Protein AF-A0A7C9CQB8-F1 (afdb_monomer)

Mean predicted aligned error: 16.7 Å

Structure (mmCIF, N/CA/C/O backbone):
data_AF-A0A7C9CQB8-F1
#
_entry.id   AF-A0A7C9CQB8-F1
#
loop_
_atom_site.group_PDB
_atom_site.id
_atom_site.type_symbol
_atom_site.label_atom_id
_atom_site.label_alt_id
_atom_site.label_comp_id
_atom_site.label_asym_id
_atom_site.label_entity_id
_atom_site.label_seq_id
_atom_site.pdbx_PDB_ins_code
_atom_site.Cartn_x
_atom_site.Cartn_y
_atom_site.Cartn_z
_atom_site.occupancy
_atom_site.B_iso_or_equiv
_atom_site.auth_seq_id
_atom_site.auth_comp_id
_atom_site.auth_asym_id
_atom_site.auth_atom_id
_atom_site.pdbx_PDB_model_num
ATOM 1 N N . VAL A 1 1 ? 8.623 -4.114 2.069 1.00 94.62 1 VAL A N 1
ATOM 2 C CA . VAL A 1 1 ? 7.858 -2.864 2.273 1.00 94.62 1 VAL A CA 1
ATOM 3 C C . VAL A 1 1 ? 7.763 -2.550 3.755 1.00 94.62 1 VAL A C 1
ATOM 5 O O . VAL A 1 1 ? 7.740 -3.473 4.564 1.00 94.62 1 VAL A O 1
ATOM 8 N N . HIS A 1 2 ? 7.748 -1.272 4.108 1.00 95.56 2 HIS A N 1
ATOM 9 C CA . HIS A 1 2 ? 7.478 -0.795 5.457 1.00 95.56 2 HIS A CA 1
ATOM 10 C C . HIS A 1 2 ? 6.088 -0.173 5.468 1.00 95.56 2 HIS A C 1
ATOM 12 O O . HIS A 1 2 ? 5.763 0.615 4.583 1.00 95.56 2 HIS A O 1
ATOM 18 N N . ILE A 1 3 ? 5.264 -0.550 6.433 1.00 92.75 3 ILE A N 1
ATOM 19 C CA . ILE A 1 3 ? 3.894 -0.066 6.561 1.00 92.75 3 ILE A CA 1
ATOM 20 C C . ILE A 1 3 ? 3.798 0.659 7.892 1.00 92.75 3 ILE A C 1
ATOM 22 O O . ILE A 1 3 ? 4.179 0.102 8.920 1.00 92.75 3 ILE A O 1
ATOM 26 N N . GLN A 1 4 ? 3.285 1.883 7.869 1.00 91.56 4 GLN A N 1
ATOM 27 C CA . GLN A 1 4 ? 3.035 2.684 9.056 1.00 91.56 4 GLN A CA 1
ATOM 28 C C . GLN A 1 4 ? 1.599 3.202 9.030 1.00 91.56 4 GLN A C 1
ATOM 30 O O . GLN A 1 4 ? 1.204 3.867 8.082 1.00 91.56 4 GLN A O 1
ATOM 35 N N . CYS A 1 5 ? 0.835 2.934 10.082 1.00 87.00 5 CYS A N 1
ATOM 36 C CA . CYS A 1 5 ? -0.553 3.349 10.230 1.00 87.00 5 CYS A CA 1
ATOM 37 C C . CYS A 1 5 ? -0.734 4.159 11.505 1.00 87.00 5 CYS A C 1
ATOM 39 O O . CYS A 1 5 ? -0.241 3.774 12.563 1.00 87.00 5 CYS A O 1
ATOM 41 N N . LYS A 1 6 ? -1.476 5.260 11.415 1.00 85.50 6 LYS A N 1
ATOM 42 C CA . LYS A 1 6 ? -1.942 6.030 12.571 1.00 85.50 6 LYS A CA 1
ATOM 43 C C . LYS A 1 6 ? -3.443 5.876 12.676 1.00 85.50 6 LYS A C 1
ATOM 45 O O . LYS A 1 6 ? -4.160 6.441 11.860 1.00 85.50 6 LYS A O 1
ATOM 50 N N . ILE A 1 7 ? -3.893 5.110 13.657 1.00 79.44 7 ILE A N 1
ATOM 51 C CA . ILE A 1 7 ? -5.295 4.786 13.895 1.00 79.44 7 ILE A CA 1
ATOM 52 C C . ILE A 1 7 ? -5.788 5.655 15.045 1.00 79.44 7 ILE A C 1
ATOM 54 O O . ILE A 1 7 ? -5.167 5.701 16.103 1.00 79.44 7 ILE A O 1
ATOM 58 N N . LYS A 1 8 ? -6.906 6.349 14.842 1.00 75.38 8 LYS A N 1
ATOM 59 C CA . LYS A 1 8 ? -7.598 7.051 15.924 1.00 75.38 8 LYS A CA 1
ATOM 60 C C . LYS A 1 8 ? -8.680 6.134 16.476 1.00 75.38 8 LYS A C 1
ATOM 62 O O . LYS A 1 8 ? -9.628 5.830 15.754 1.00 75.38 8 LYS A O 1
ATOM 67 N N . ALA A 1 9 ? -8.531 5.701 17.722 1.00 69.25 9 ALA A N 1
ATOM 68 C CA . ALA A 1 9 ? -9.579 4.982 18.430 1.00 69.25 9 ALA A CA 1
ATOM 69 C C . ALA A 1 9 ? -10.508 5.988 19.119 1.00 69.25 9 ALA A C 1
ATOM 71 O O . ALA A 1 9 ? -10.046 6.902 19.804 1.00 69.25 9 ALA A O 1
ATOM 72 N N . ASN A 1 10 ? -11.820 5.822 18.943 1.00 62.00 10 ASN A N 1
ATOM 73 C CA . ASN A 1 10 ? -12.813 6.531 19.748 1.00 62.00 10 ASN A CA 1
ATOM 74 C C . ASN A 1 10 ? -13.149 5.650 20.955 1.00 62.00 10 ASN A C 1
ATOM 76 O O . ASN A 1 10 ? -14.202 5.016 20.996 1.00 62.00 10 ASN A O 1
ATOM 80 N N . ALA A 1 11 ? -12.236 5.571 21.925 1.00 59.94 11 ALA A N 1
ATOM 81 C CA . ALA A 1 11 ? -12.537 4.901 23.182 1.00 59.94 11 ALA A CA 1
ATOM 82 C C . ALA A 1 11 ? -13.423 5.814 24.060 1.00 59.94 11 ALA A C 1
ATOM 84 O O . ALA A 1 11 ? -13.249 7.037 24.038 1.00 59.94 11 ALA A O 1
ATOM 85 N N . PRO A 1 12 ? -14.342 5.268 24.883 1.00 56.91 12 PRO A N 1
ATOM 86 C CA . PRO A 1 12 ? -15.315 6.054 25.656 1.00 56.91 12 PRO A CA 1
ATOM 87 C C . PRO A 1 12 ? -14.720 7.078 26.639 1.00 56.91 12 PRO A C 1
ATOM 89 O O . PRO A 1 12 ? -15.457 7.902 27.176 1.00 56.91 12 PRO A O 1
ATOM 92 N N . LYS A 1 13 ? -13.413 7.004 26.931 1.00 55.69 13 LYS A N 1
ATOM 93 C CA . LYS A 1 13 ? -12.734 7.843 27.934 1.00 55.69 13 LYS A CA 1
ATOM 94 C C . LYS A 1 13 ? -11.525 8.622 27.405 1.00 55.69 13 LYS A C 1
ATOM 96 O O . LYS A 1 13 ? -11.149 9.601 28.044 1.00 55.69 13 LYS A O 1
ATOM 101 N N . THR A 1 14 ? -10.951 8.255 26.258 1.00 53.94 14 THR A N 1
ATOM 102 C CA . THR A 1 14 ? -9.752 8.897 25.691 1.00 53.94 14 THR A CA 1
ATOM 103 C C . THR A 1 14 ? -9.713 8.741 24.167 1.00 53.94 14 THR A C 1
ATOM 105 O O . THR A 1 14 ? -9.943 7.662 23.628 1.00 53.94 14 THR A O 1
ATOM 108 N N . ALA A 1 15 ? -9.404 9.828 23.451 1.00 62.03 15 ALA A N 1
ATOM 109 C CA . ALA A 1 15 ? -9.075 9.771 22.027 1.00 62.03 15 ALA A CA 1
ATOM 110 C C . ALA A 1 15 ? -7.608 9.342 21.883 1.00 62.03 15 ALA A C 1
ATOM 112 O O . ALA A 1 15 ? -6.702 10.178 21.872 1.00 62.03 15 ALA A O 1
ATOM 113 N N . GLU A 1 16 ? -7.364 8.036 21.836 1.00 68.75 16 GLU A N 1
ATOM 114 C CA . GLU A 1 16 ? -6.013 7.489 21.726 1.00 68.75 16 GLU A CA 1
ATOM 115 C C . GLU A 1 16 ? -5.612 7.334 20.255 1.00 68.75 16 GLU A C 1
ATOM 117 O O . GLU A 1 16 ? -6.325 6.742 19.439 1.00 68.75 16 GLU A O 1
ATOM 122 N N . VAL A 1 17 ? -4.454 7.903 19.901 1.00 74.31 17 VAL A N 1
ATOM 123 C CA . VAL A 1 17 ? -3.839 7.726 18.581 1.00 74.31 17 VAL A CA 1
ATOM 124 C C . VAL A 1 17 ? -2.834 6.592 18.677 1.00 74.31 17 VAL A C 1
ATOM 126 O O . VAL A 1 17 ? -1.761 6.741 19.260 1.00 74.31 17 VAL A O 1
ATOM 129 N N . ILE A 1 18 ? -3.169 5.464 18.069 1.00 78.38 18 ILE A N 1
ATOM 130 C CA . ILE A 1 18 ? -2.338 4.268 18.067 1.00 78.38 18 ILE A CA 1
ATOM 131 C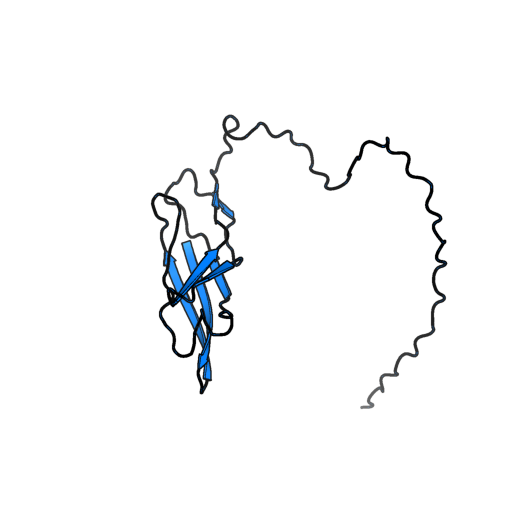 C . ILE A 1 18 ? -1.527 4.260 16.776 1.00 78.38 18 ILE A C 1
ATOM 133 O O . ILE A 1 18 ? -2.070 4.378 15.677 1.00 78.38 18 ILE A O 1
ATOM 137 N N . THR A 1 19 ? -0.205 4.142 16.904 1.00 84.19 19 THR A N 1
ATOM 138 C CA . THR A 1 19 ? 0.691 4.030 15.749 1.00 84.19 19 THR A CA 1
ATOM 139 C C . THR A 1 19 ? 1.159 2.592 15.607 1.00 84.19 19 THR A C 1
ATOM 141 O O . THR A 1 19 ? 1.805 2.053 16.501 1.00 84.19 19 THR A O 1
ATOM 144 N N . PHE A 1 20 ? 0.858 1.985 14.466 1.00 85.56 20 PHE A N 1
ATOM 145 C CA . PHE A 1 20 ? 1.317 0.655 14.094 1.00 85.56 20 PHE A CA 1
ATOM 146 C C . PHE A 1 20 ? 2.389 0.766 13.011 1.00 85.56 20 PHE A C 1
ATOM 148 O O . PHE A 1 20 ? 2.246 1.555 12.078 1.00 85.56 20 PHE A O 1
ATOM 155 N N . SER A 1 21 ? 3.472 -0.001 13.126 1.00 90.88 21 SER A N 1
ATOM 156 C CA . SER A 1 21 ? 4.579 0.032 12.172 1.00 90.88 21 SER A CA 1
ATOM 157 C C . SER A 1 21 ? 5.185 -1.358 12.013 1.00 90.88 21 SER A C 1
ATOM 159 O O . SER A 1 21 ? 5.549 -1.994 13.000 1.00 90.88 21 SER A O 1
ATOM 161 N N . VAL A 1 22 ? 5.258 -1.854 10.776 1.00 94.06 22 VAL A N 1
ATOM 162 C CA . VAL A 1 22 ? 5.707 -3.222 10.491 1.00 94.06 22 VAL A CA 1
ATOM 163 C C . VAL A 1 22 ? 6.449 -3.321 9.160 1.00 94.06 22 VAL A C 1
ATOM 165 O O . VAL A 1 22 ? 6.098 -2.671 8.174 1.00 94.06 22 VAL A O 1
ATOM 168 N N . ASN A 1 23 ? 7.458 -4.191 9.112 1.00 96.19 23 ASN A N 1
ATOM 169 C CA . ASN A 1 23 ? 8.119 -4.592 7.872 1.00 96.19 23 ASN A CA 1
ATOM 170 C C . ASN A 1 23 ? 7.470 -5.864 7.324 1.00 96.19 23 ASN A C 1
ATOM 172 O O . ASN A 1 23 ? 7.305 -6.845 8.048 1.00 96.19 23 ASN A O 1
ATOM 176 N N . ARG A 1 24 ? 7.134 -5.863 6.033 1.00 94.44 24 ARG A N 1
ATOM 177 C CA . ARG A 1 24 ? 6.599 -7.029 5.319 1.00 94.44 24 ARG A CA 1
ATOM 178 C C . ARG A 1 24 ? 7.369 -7.285 4.033 1.00 94.44 24 ARG A C 1
ATOM 180 O O . ARG A 1 24 ? 7.807 -6.349 3.363 1.00 94.44 24 ARG A O 1
ATOM 187 N N . THR A 1 25 ? 7.494 -8.552 3.675 1.00 94.56 25 THR A N 1
ATOM 188 C CA . THR A 1 25 ? 8.000 -8.988 2.370 1.00 94.56 25 THR A CA 1
ATOM 189 C C . THR A 1 25 ? 6.805 -9.324 1.485 1.00 94.56 25 THR A C 1
ATOM 191 O O . THR A 1 25 ? 5.755 -9.714 1.996 1.00 94.56 25 THR A O 1
ATOM 194 N N . THR A 1 26 ? 6.934 -9.102 0.182 1.00 95.00 26 THR A N 1
ATOM 195 C CA . THR A 1 26 ? 5.924 -9.524 -0.791 1.00 95.00 26 THR A CA 1
ATOM 196 C C . THR A 1 26 ? 6.007 -11.029 -1.024 1.00 95.00 26 THR A C 1
ATOM 198 O O . THR A 1 26 ? 7.085 -11.607 -0.894 1.00 95.00 26 THR A O 1
ATOM 201 N N . ASP A 1 27 ? 4.887 -11.643 -1.383 1.00 94.81 27 ASP A N 1
ATOM 202 C CA . ASP A 1 27 ? 4.850 -13.015 -1.886 1.00 94.81 27 ASP A CA 1
ATOM 203 C C . ASP A 1 27 ? 5.367 -13.114 -3.336 1.00 94.81 27 ASP A C 1
ATOM 205 O O . ASP A 1 27 ? 5.799 -12.120 -3.934 1.00 94.81 27 ASP A O 1
ATOM 209 N N . ASP A 1 28 ? 5.306 -14.321 -3.905 1.00 93.19 28 ASP A N 1
ATOM 210 C CA . ASP A 1 28 ? 5.750 -14.623 -5.273 1.00 93.19 28 ASP A CA 1
ATOM 211 C C . ASP A 1 28 ? 4.973 -13.848 -6.354 1.00 93.19 28 ASP A C 1
ATOM 213 O O . ASP A 1 28 ? 5.446 -13.701 -7.481 1.00 93.19 28 ASP A O 1
ATOM 217 N N . TYR A 1 29 ? 3.800 -13.310 -6.011 1.00 93.94 29 TYR A N 1
ATOM 218 C CA . TYR A 1 29 ? 2.961 -12.498 -6.892 1.00 93.94 29 TYR A CA 1
ATOM 219 C C . TYR A 1 29 ? 3.164 -10.991 -6.678 1.00 93.94 29 TYR A C 1
ATOM 221 O O . TYR A 1 29 ? 2.500 -10.179 -7.324 1.00 93.94 29 TYR A O 1
ATOM 229 N N . GLY A 1 30 ? 4.076 -10.589 -5.786 1.00 92.25 30 GLY A N 1
ATOM 230 C CA . GLY A 1 30 ? 4.333 -9.186 -5.465 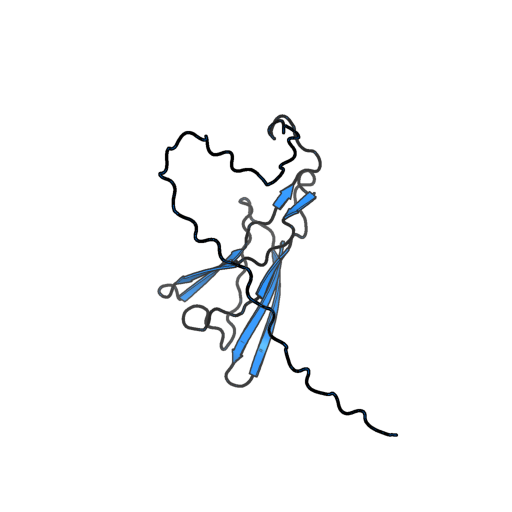1.00 92.25 30 GLY A CA 1
ATOM 231 C C . GLY A 1 30 ? 3.320 -8.571 -4.494 1.00 92.25 30 GLY A C 1
ATOM 232 O O . GLY A 1 30 ? 3.321 -7.353 -4.308 1.00 92.25 30 GLY A O 1
ATOM 233 N N . VAL A 1 31 ? 2.467 -9.377 -3.854 1.00 94.00 31 VAL A N 1
ATOM 234 C CA . VAL A 1 31 ? 1.443 -8.906 -2.915 1.00 94.00 31 VAL A CA 1
ATOM 235 C C . VAL A 1 31 ? 1.999 -8.929 -1.494 1.00 94.00 31 VAL A C 1
ATOM 237 O O . VAL A 1 31 ? 2.639 -9.886 -1.068 1.00 94.00 31 VAL A O 1
ATOM 240 N N . TYR A 1 32 ? 1.753 -7.868 -0.727 1.00 91.75 32 TYR A N 1
ATOM 241 C CA . TYR A 1 32 ? 2.033 -7.834 0.708 1.00 91.75 32 TYR A CA 1
ATOM 242 C C . TYR A 1 32 ? 0.726 -7.722 1.488 1.00 91.75 32 TYR A C 1
ATOM 244 O O . TYR A 1 32 ? -0.199 -7.021 1.081 1.00 91.75 32 TYR A O 1
ATOM 252 N N . LYS A 1 33 ? 0.657 -8.408 2.629 1.00 91.00 33 LYS A N 1
ATOM 253 C CA . LYS A 1 33 ? -0.510 -8.410 3.516 1.00 91.00 33 LYS A CA 1
ATOM 254 C C . LYS A 1 33 ? -0.064 -8.156 4.950 1.00 91.00 33 LYS A C 1
ATOM 256 O O . LYS A 1 33 ? 1.020 -8.575 5.361 1.00 91.00 33 LYS A O 1
ATOM 261 N N . PHE A 1 34 ? -0.892 -7.451 5.706 1.00 87.62 34 PHE A N 1
ATOM 262 C CA . PHE A 1 34 ? -0.737 -7.296 7.145 1.00 87.62 34 PHE A CA 1
ATOM 263 C C . PHE A 1 34 ? -2.118 -7.211 7.786 1.00 87.62 34 PHE A C 1
ATOM 265 O O . PHE A 1 34 ? -3.064 -6.740 7.160 1.00 87.62 34 PHE A O 1
ATOM 272 N N . GLU A 1 35 ? -2.207 -7.663 9.028 1.00 85.50 35 GLU A N 1
ATOM 273 C CA . GLU A 1 35 ? -3.430 -7.598 9.819 1.00 85.50 35 GLU A CA 1
ATOM 274 C C . GLU A 1 35 ? -3.290 -6.475 10.844 1.00 85.50 35 GLU A C 1
ATOM 276 O O . GLU A 1 35 ? -2.263 -6.364 11.524 1.00 85.50 35 GLU A O 1
ATOM 281 N N . ILE A 1 36 ? -4.310 -5.620 10.914 1.00 79.31 36 ILE A N 1
ATOM 282 C CA . ILE A 1 36 ? -4.446 -4.627 11.976 1.00 79.31 36 ILE A CA 1
ATOM 283 C C . ILE A 1 36 ? -5.076 -5.363 13.162 1.00 79.31 36 ILE A C 1
ATOM 285 O O . ILE A 1 36 ? -6.159 -5.925 12.995 1.00 79.31 36 ILE A O 1
ATOM 289 N N . PRO A 1 37 ? -4.427 -5.400 14.337 1.00 76.12 37 PRO A N 1
ATOM 290 C CA . PRO A 1 37 ? -5.018 -6.039 15.505 1.00 76.12 37 PRO A CA 1
ATOM 291 C C . PRO A 1 37 ? -6.325 -5.338 15.891 1.00 76.12 37 PRO A C 1
ATOM 293 O O . PRO A 1 37 ? -6.443 -4.123 15.734 1.00 76.12 37 PRO A O 1
ATOM 296 N N . SER A 1 38 ? -7.290 -6.089 16.422 1.00 72.44 38 SER A N 1
ATOM 297 C CA . SER A 1 38 ? -8.528 -5.515 16.953 1.00 72.44 38 SER A CA 1
ATOM 298 C C . SER A 1 38 ? -8.205 -4.558 18.102 1.00 72.44 38 SER A C 1
ATOM 300 O O . SER A 1 38 ? -7.577 -4.952 19.085 1.00 72.44 38 SER A O 1
ATOM 302 N N . LEU A 1 39 ? -8.617 -3.299 17.968 1.00 72.06 39 LEU A N 1
ATOM 303 C CA . LEU A 1 39 ? -8.429 -2.255 18.973 1.00 72.06 39 LEU A CA 1
ATOM 304 C C . LEU A 1 39 ? -9.785 -1.906 19.585 1.00 72.06 39 LEU A C 1
ATOM 306 O O . LEU A 1 39 ? -10.786 -1.832 18.872 1.00 72.06 39 LEU A O 1
ATOM 310 N N . ASP A 1 40 ? -9.819 -1.684 20.897 1.00 68.44 40 ASP A N 1
ATOM 311 C CA . ASP A 1 40 ? -11.054 -1.301 21.581 1.00 68.44 40 ASP A CA 1
ATOM 312 C C . ASP A 1 40 ? -11.565 0.055 21.052 1.00 68.44 40 ASP A C 1
ATOM 314 O O . ASP A 1 40 ? -10.792 0.997 20.857 1.00 68.44 40 ASP A O 1
ATOM 318 N N . GLY A 1 41 ? -12.862 0.143 20.753 1.00 63.34 41 GLY A N 1
ATOM 319 C CA . GLY A 1 41 ? -13.476 1.332 20.147 1.00 63.34 41 GLY A CA 1
ATOM 320 C C . GLY A 1 41 ? -13.120 1.604 18.673 1.00 63.34 41 GLY A C 1
ATOM 321 O O . GLY A 1 41 ? -13.396 2.702 18.180 1.00 63.34 41 GLY A O 1
ATOM 322 N N . VAL A 1 42 ? -12.520 0.644 17.953 1.00 68.69 42 VAL A N 1
ATOM 323 C CA . VAL A 1 42 ? -12.281 0.723 16.500 1.00 68.69 42 VAL A CA 1
ATOM 324 C C . VAL A 1 42 ? -13.130 -0.325 15.783 1.00 68.69 42 VAL A C 1
ATOM 326 O O . VAL A 1 42 ? -12.769 -1.495 15.715 1.00 68.69 42 VAL A O 1
ATOM 329 N N . ASP A 1 43 ? -14.248 0.116 15.210 1.00 73.56 43 ASP A N 1
ATOM 330 C CA . ASP A 1 43 ? -15.085 -0.695 14.325 1.00 73.56 43 ASP A CA 1
ATOM 331 C C . ASP A 1 43 ? -14.982 -0.149 12.899 1.00 73.56 43 ASP A C 1
ATOM 333 O O . ASP A 1 43 ? -15.363 0.986 12.611 1.00 73.56 43 ASP A O 1
ATOM 337 N N . CYS A 1 44 ? -14.422 -0.952 12.000 1.00 76.75 44 CYS A N 1
ATOM 338 C CA . CYS A 1 44 ? -14.243 -0.560 10.612 1.00 76.75 44 CYS A CA 1
ATOM 339 C C . CYS A 1 44 ? -15.515 -0.775 9.770 1.00 76.75 44 CYS A C 1
ATOM 341 O O . CYS A 1 44 ? -15.659 -0.133 8.726 1.00 76.75 44 CYS A O 1
ATOM 343 N N . VAL A 1 45 ? -16.424 -1.654 10.204 1.00 77.88 45 VAL A N 1
ATOM 344 C CA . VAL A 1 45 ? -17.615 -2.100 9.473 1.00 77.88 45 VAL A CA 1
ATOM 345 C C . VAL A 1 45 ? -18.781 -1.158 9.750 1.00 77.88 45 VAL A C 1
ATOM 347 O O . VAL A 1 45 ? -19.285 -0.531 8.813 1.00 77.88 45 VAL A O 1
ATOM 350 N N . ASP A 1 46 ? -19.160 -1.020 11.022 1.00 71.50 46 ASP A N 1
ATOM 351 C CA . ASP A 1 46 ? -20.299 -0.206 11.462 1.00 71.50 46 ASP A CA 1
ATOM 352 C C . ASP A 1 46 ? -19.877 1.109 12.138 1.00 71.50 46 ASP A C 1
ATOM 354 O O . ASP A 1 46 ? -20.688 2.030 12.269 1.00 71.50 46 ASP A O 1
ATOM 358 N N . GLY A 1 47 ? -18.598 1.252 12.496 1.00 64.44 47 GLY A N 1
ATOM 359 C CA . GLY A 1 47 ? -18.042 2.510 12.983 1.00 64.44 47 GLY A CA 1
ATOM 360 C C . GLY A 1 47 ? -17.703 3.505 11.862 1.00 64.44 47 GLY A C 1
ATOM 361 O O . GLY A 1 47 ? -17.769 3.190 10.662 1.00 64.44 47 GLY A O 1
ATOM 362 N N . PRO A 1 48 ? -17.320 4.747 12.229 1.00 56.97 48 PRO A N 1
ATOM 363 C CA . PRO A 1 48 ? -16.786 5.711 11.274 1.00 56.97 48 PRO A CA 1
ATOM 364 C C . PRO A 1 48 ? -15.653 5.048 10.481 1.00 56.97 48 PRO A C 1
ATOM 366 O O . PRO A 1 48 ? -14.915 4.254 11.069 1.00 56.97 48 PRO A O 1
ATOM 369 N N . PRO A 1 49 ? -15.477 5.337 9.172 1.00 57.97 49 PRO A N 1
ATOM 370 C CA . PRO A 1 49 ? -14.276 4.889 8.476 1.00 57.97 49 PRO A CA 1
ATOM 371 C C . PRO A 1 49 ? -13.091 5.255 9.357 1.00 57.97 49 PRO A C 1
ATOM 373 O O . PRO A 1 49 ? -12.991 6.413 9.780 1.00 57.97 49 PRO A O 1
ATOM 376 N N . ILE A 1 50 ? -12.285 4.247 9.714 1.00 60.09 50 ILE A N 1
ATOM 377 C CA . ILE A 1 50 ? -11.113 4.471 10.549 1.00 60.09 50 ILE A CA 1
ATOM 378 C C . ILE A 1 50 ? -10.411 5.669 9.915 1.00 60.09 50 ILE A C 1
ATOM 380 O O . ILE A 1 50 ? -10.100 5.642 8.724 1.00 60.09 50 ILE A O 1
ATOM 384 N N . GLN A 1 51 ? -10.212 6.754 10.669 1.00 55.28 51 GLN A N 1
ATOM 385 C CA . GLN A 1 51 ? -9.330 7.838 10.229 1.00 55.28 51 GLN A CA 1
ATOM 386 C C . GLN A 1 51 ? -7.886 7.334 10.348 1.00 55.28 51 GLN A C 1
ATOM 388 O O . GLN A 1 51 ? -7.063 7.912 11.059 1.00 55.28 51 GLN A O 1
ATOM 393 N N . SER A 1 52 ? -7.623 6.181 9.733 1.00 65.56 52 SER A N 1
ATOM 394 C CA . SER A 1 52 ? -6.348 5.518 9.646 1.00 65.56 52 SER A CA 1
ATOM 395 C C . SER A 1 52 ? -5.601 6.200 8.533 1.00 65.56 52 SER A C 1
ATOM 397 O O . SER A 1 52 ? -5.918 6.043 7.360 1.00 65.56 52 SER A O 1
ATOM 399 N N . MET A 1 53 ? -4.605 6.988 8.904 1.00 79.00 53 MET A N 1
ATOM 400 C CA . MET A 1 53 ? -3.643 7.445 7.921 1.00 79.00 53 MET A CA 1
ATOM 401 C C . MET A 1 53 ? -2.559 6.379 7.850 1.00 79.00 53 MET A C 1
ATOM 403 O O . MET A 1 53 ? -1.680 6.323 8.715 1.00 79.00 53 MET A O 1
ATOM 407 N N . CYS A 1 54 ? -2.683 5.490 6.870 1.00 85.00 54 CYS A N 1
ATOM 408 C CA . CYS A 1 54 ? -1.688 4.475 6.576 1.00 85.00 54 CYS A CA 1
ATOM 409 C C . CYS A 1 54 ? -0.798 4.909 5.409 1.00 85.00 54 CYS A C 1
ATOM 411 O O . CYS A 1 54 ? -1.242 5.529 4.446 1.00 85.00 54 CYS A O 1
ATOM 413 N N . GLN A 1 55 ? 0.482 4.572 5.506 1.00 91.12 55 GLN A N 1
ATOM 414 C CA . GLN A 1 55 ? 1.480 4.792 4.478 1.00 91.12 55 GLN A CA 1
ATOM 415 C C . GLN A 1 55 ? 2.282 3.511 4.278 1.00 91.12 55 GLN A C 1
ATOM 417 O O . GLN A 1 55 ? 2.769 2.914 5.240 1.00 91.12 55 GLN A O 1
ATOM 422 N N . ALA A 1 56 ? 2.467 3.120 3.021 1.00 93.25 56 ALA A N 1
ATOM 423 C CA . ALA A 1 56 ? 3.388 2.058 2.640 1.00 93.25 56 ALA A CA 1
ATOM 424 C C . ALA A 1 56 ? 4.605 2.656 1.929 1.00 93.25 56 ALA A C 1
ATOM 426 O O . ALA A 1 56 ? 4.455 3.529 1.073 1.00 93.25 56 ALA A O 1
ATOM 427 N N . THR A 1 57 ? 5.808 2.183 2.260 1.00 95.12 57 THR A N 1
ATOM 428 C CA . THR A 1 57 ? 7.070 2.626 1.656 1.00 95.12 57 THR A CA 1
ATOM 429 C C . THR A 1 57 ? 7.966 1.455 1.245 1.00 95.12 57 THR A C 1
ATOM 431 O O . THR A 1 57 ? 7.968 0.370 1.839 1.00 95.12 57 THR A O 1
ATOM 434 N N . LEU A 1 58 ? 8.738 1.652 0.176 1.00 95.69 58 LEU A N 1
ATOM 435 C CA . LEU A 1 58 ? 9.733 0.687 -0.282 1.00 95.69 58 LEU A CA 1
ATOM 436 C C . LEU A 1 58 ? 10.942 0.666 0.659 1.00 95.69 58 LEU A C 1
ATOM 438 O O . LEU A 1 58 ? 11.494 1.711 0.987 1.00 95.69 58 LEU A O 1
ATOM 442 N N . ILE A 1 59 ? 11.377 -0.541 1.033 1.00 95.38 59 ILE A N 1
ATOM 443 C CA . ILE A 1 59 ? 12.621 -0.763 1.791 1.00 95.38 59 ILE A CA 1
ATOM 444 C C . ILE A 1 59 ? 13.744 -1.154 0.823 1.00 95.38 59 ILE A C 1
ATOM 446 O O . ILE A 1 59 ? 14.806 -0.545 0.815 1.00 95.38 59 ILE A O 1
ATOM 450 N N . GLY A 1 60 ? 13.490 -2.158 -0.019 1.00 92.81 60 GLY A N 1
ATOM 451 C CA . GLY A 1 60 ? 14.446 -2.694 -0.983 1.00 92.81 60 GLY A CA 1
ATOM 452 C C . GLY A 1 60 ? 13.821 -3.810 -1.819 1.00 92.81 60 GLY A C 1
ATOM 453 O O . GLY A 1 60 ? 12.694 -4.232 -1.543 1.00 92.81 60 GLY A O 1
ATOM 454 N N . SER A 1 61 ? 14.554 -4.251 -2.837 1.00 93.12 61 SER A N 1
ATOM 455 C CA . SER A 1 61 ? 14.194 -5.364 -3.717 1.00 93.12 61 SER A CA 1
ATOM 456 C C . SER A 1 61 ? 15.066 -6.587 -3.431 1.00 93.12 61 SER A C 1
ATOM 458 O O . SER A 1 61 ? 16.239 -6.447 -3.087 1.00 93.12 61 SER A O 1
ATOM 460 N N . SER A 1 62 ? 14.508 -7.787 -3.602 1.00 92.81 62 SER A N 1
ATOM 461 C CA . SER A 1 62 ? 15.270 -9.045 -3.588 1.00 92.81 62 SER A CA 1
ATOM 462 C C . SER A 1 62 ? 16.102 -9.242 -4.862 1.00 92.81 62 SER A C 1
ATOM 464 O O . SER A 1 62 ? 17.042 -10.034 -4.865 1.00 92.81 62 SER A O 1
ATOM 466 N N . LEU A 1 63 ? 15.782 -8.511 -5.935 1.00 91.62 63 LEU A N 1
ATOM 467 C CA . LEU A 1 63 ? 16.461 -8.584 -7.225 1.00 91.62 63 LEU A CA 1
ATOM 468 C C . LEU A 1 63 ? 17.367 -7.368 -7.407 1.00 91.62 63 LEU A C 1
ATOM 470 O O . LEU A 1 63 ? 16.891 -6.239 -7.537 1.00 91.62 63 LEU A O 1
ATOM 474 N N . SER A 1 64 ? 18.676 -7.601 -7.486 1.00 89.94 64 SER A N 1
ATOM 475 C CA . SER A 1 64 ? 19.672 -6.542 -7.695 1.00 89.94 64 SER A CA 1
ATOM 476 C C . SER A 1 64 ? 19.463 -5.794 -9.016 1.00 89.94 64 SER A C 1
ATOM 478 O O . SER A 1 64 ? 19.634 -4.576 -9.075 1.00 89.94 64 SER A O 1
ATOM 480 N N . GLU A 1 65 ? 19.031 -6.503 -10.062 1.00 90.50 65 GLU A N 1
ATOM 481 C CA . GLU A 1 65 ? 18.762 -5.930 -11.384 1.00 90.50 65 GLU A CA 1
ATOM 482 C C . GLU A 1 65 ? 17.566 -4.969 -11.389 1.00 90.50 65 GLU A C 1
ATOM 484 O O . GLU A 1 65 ? 17.533 -4.050 -12.208 1.00 90.50 65 GLU A O 1
ATOM 489 N N . CYS A 1 66 ? 16.616 -5.136 -10.459 1.00 89.69 66 CYS A N 1
ATOM 490 C CA . CYS A 1 66 ? 15.402 -4.331 -10.322 1.00 89.69 66 CYS A CA 1
ATOM 491 C C . CYS A 1 66 ? 15.319 -3.714 -8.917 1.00 89.69 66 CYS A C 1
ATOM 493 O O . CYS A 1 66 ? 14.434 -4.039 -8.127 1.00 89.69 66 CYS A O 1
ATOM 495 N N . ASN A 1 67 ? 16.275 -2.834 -8.597 1.00 93.69 67 ASN A N 1
ATOM 496 C CA . ASN A 1 67 ? 16.407 -2.218 -7.271 1.00 93.69 67 ASN A CA 1
ATOM 497 C C . ASN A 1 67 ? 16.449 -0.677 -7.296 1.00 93.69 67 ASN A C 1
ATOM 499 O O . ASN A 1 67 ? 16.802 -0.039 -6.308 1.00 93.69 67 ASN A O 1
ATOM 503 N N . VAL A 1 68 ? 16.093 -0.038 -8.415 1.00 94.12 68 VAL A N 1
ATOM 504 C CA . VAL A 1 68 ? 15.939 1.423 -8.451 1.00 94.12 68 VAL A CA 1
ATOM 505 C C . VAL A 1 68 ? 14.495 1.757 -8.089 1.00 94.12 68 VAL A C 1
ATOM 507 O O . VAL A 1 68 ? 13.593 1.294 -8.779 1.00 94.12 68 VAL A O 1
ATOM 510 N N . PRO A 1 69 ? 14.214 2.559 -7.052 1.00 93.44 69 PRO A N 1
ATOM 511 C CA . PRO A 1 69 ? 12.829 2.845 -6.703 1.00 93.44 69 PRO A CA 1
ATOM 512 C C . PRO A 1 69 ? 12.130 3.696 -7.779 1.00 93.44 69 PRO A C 1
ATOM 514 O O . PRO A 1 69 ? 12.675 4.715 -8.219 1.00 93.44 69 PRO A O 1
ATOM 517 N N . GLY A 1 70 ? 10.935 3.270 -8.189 1.00 92.81 70 GLY A N 1
ATOM 518 C CA . GLY A 1 70 ? 9.981 4.006 -9.019 1.00 92.81 70 GLY A CA 1
ATOM 519 C C . GLY A 1 70 ? 9.013 4.789 -8.133 1.00 92.81 70 GLY A C 1
ATOM 520 O O . GLY A 1 70 ? 9.367 5.861 -7.641 1.00 92.81 70 GLY A O 1
ATOM 521 N N . LEU A 1 71 ? 7.819 4.239 -7.883 1.00 94.06 71 LEU A N 1
ATOM 522 C CA . LEU A 1 71 ? 6.910 4.773 -6.863 1.00 94.06 71 LEU A CA 1
ATOM 523 C C . LEU A 1 71 ? 7.335 4.268 -5.479 1.00 94.06 71 LEU A C 1
ATOM 525 O O . LEU A 1 71 ? 7.197 3.085 -5.172 1.00 94.06 71 LEU A O 1
ATOM 529 N N . ARG A 1 72 ? 7.890 5.172 -4.663 1.00 94.25 72 ARG A N 1
ATOM 530 C CA . ARG A 1 72 ? 8.520 4.848 -3.369 1.00 94.25 72 ARG A CA 1
ATOM 531 C C . ARG A 1 72 ? 7.551 4.711 -2.209 1.00 94.25 72 ARG A C 1
ATOM 533 O O . ARG A 1 72 ? 7.827 3.933 -1.301 1.00 94.25 72 ARG A O 1
ATOM 540 N N . ALA A 1 73 ? 6.494 5.510 -2.209 1.00 94.19 73 ALA A N 1
ATOM 541 C CA . ALA A 1 73 ? 5.563 5.622 -1.104 1.00 94.19 73 ALA A CA 1
ATOM 542 C C . ALA A 1 73 ? 4.148 5.854 -1.629 1.00 94.19 73 ALA A C 1
ATOM 544 O O . ALA A 1 73 ? 3.977 6.478 -2.676 1.00 94.19 73 ALA A O 1
ATOM 545 N N . THR A 1 74 ? 3.154 5.387 -0.883 1.00 92.56 74 THR A N 1
ATOM 546 C CA . THR A 1 74 ? 1.742 5.656 -1.153 1.00 92.56 74 THR A CA 1
ATOM 547 C C . THR A 1 74 ? 0.973 5.803 0.153 1.00 92.56 74 THR A C 1
ATOM 549 O O . THR A 1 74 ? 1.296 5.155 1.152 1.00 92.56 74 THR A O 1
ATOM 552 N N . THR A 1 75 ? -0.030 6.671 0.124 1.00 88.88 75 THR A N 1
ATOM 553 C CA . THR A 1 75 ? -1.054 6.853 1.161 1.00 88.88 75 THR A CA 1
ATOM 554 C C . THR A 1 75 ? -2.459 6.645 0.599 1.00 88.88 75 THR A C 1
ATOM 556 O O . THR A 1 75 ? -3.432 6.760 1.335 1.00 88.88 75 THR A O 1
ATOM 559 N N . ASP A 1 76 ? -2.568 6.383 -0.706 1.00 76.69 76 ASP A N 1
ATOM 560 C CA . ASP A 1 76 ? -3.846 6.237 -1.391 1.00 76.69 76 ASP A CA 1
ATOM 561 C C . ASP A 1 76 ? -4.378 4.839 -1.116 1.00 76.69 76 ASP A C 1
ATOM 563 O O . ASP A 1 76 ? -3.823 3.842 -1.593 1.00 76.69 76 ASP A O 1
ATOM 567 N N . GLU A 1 77 ? -5.433 4.795 -0.313 1.00 77.06 77 GLU A N 1
ATOM 568 C CA . GLU A 1 77 ? -6.043 3.582 0.200 1.00 77.06 77 GLU A CA 1
ATOM 569 C C . GLU A 1 77 ? -7.471 3.442 -0.335 1.00 77.06 77 GLU A C 1
ATOM 571 O O . GLU A 1 77 ? -8.290 4.358 -0.246 1.00 77.06 77 GLU A O 1
ATOM 576 N N . ILE A 1 78 ? -7.780 2.272 -0.882 1.00 76.88 78 ILE A N 1
ATOM 577 C CA . ILE A 1 78 ? -9.133 1.842 -1.218 1.00 76.88 78 ILE A CA 1
ATOM 578 C C . ILE A 1 78 ? -9.590 0.912 -0.098 1.00 76.88 78 ILE A C 1
ATOM 580 O O . ILE A 1 78 ? -8.957 -0.117 0.153 1.00 76.88 78 ILE A O 1
ATOM 584 N N . SER A 1 79 ? -10.691 1.265 0.563 1.00 79.00 79 SER A N 1
ATOM 585 C CA . SER A 1 79 ? -11.287 0.453 1.623 1.00 79.00 79 SER A CA 1
ATOM 586 C C . SER A 1 79 ? -12.536 -0.271 1.124 1.00 79.00 79 SER A C 1
ATOM 588 O O . SER A 1 79 ? -13.426 0.325 0.519 1.00 79.00 79 SER A O 1
ATOM 590 N N . VAL A 1 80 ? -12.604 -1.572 1.391 1.00 81.88 80 VAL A N 1
ATOM 591 C CA . VAL A 1 80 ? -13.776 -2.415 1.136 1.00 81.88 80 VAL A CA 1
ATOM 592 C C . VAL A 1 80 ? -14.273 -2.939 2.476 1.00 81.88 80 VAL A C 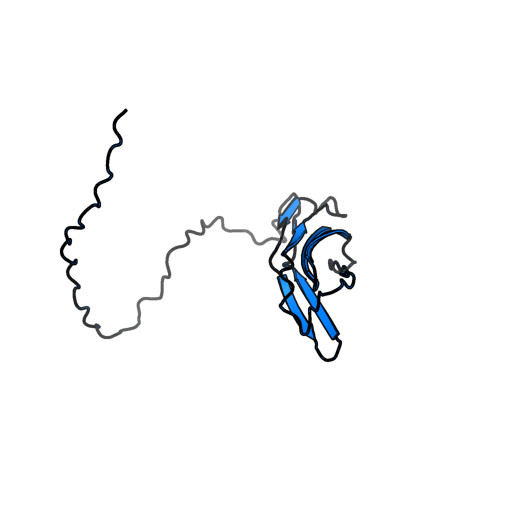1
ATOM 594 O O . VAL A 1 80 ? -13.493 -3.511 3.232 1.00 81.88 80 VAL A O 1
ATOM 597 N N . LYS A 1 81 ? -15.558 -2.740 2.781 1.00 83.38 81 LYS A N 1
ATOM 598 C CA . LYS A 1 81 ? -16.191 -3.170 4.037 1.00 83.38 81 LYS A CA 1
ATOM 599 C C . LYS A 1 81 ? -17.219 -4.267 3.753 1.00 83.38 81 LYS A C 1
ATOM 601 O O . LYS A 1 81 ? -18.103 -4.052 2.926 1.00 83.38 81 LYS A O 1
ATOM 606 N N . SER A 1 82 ? -17.141 -5.401 4.448 1.00 82.06 82 SER A N 1
ATOM 607 C CA . SER A 1 82 ? -18.153 -6.467 4.413 1.00 82.06 82 SER A CA 1
ATOM 608 C C . SER A 1 82 ? -18.821 -6.597 5.778 1.00 82.06 82 SER A C 1
ATOM 610 O O . SER A 1 82 ? -18.173 -6.952 6.761 1.00 82.06 82 SER A O 1
ATOM 612 N N . LYS A 1 83 ? -20.134 -6.334 5.829 1.00 82.19 83 LYS A N 1
ATOM 613 C CA . LYS A 1 83 ? -20.949 -6.561 7.034 1.00 82.19 83 LYS A CA 1
ATOM 614 C C . LYS A 1 83 ? -21.219 -8.041 7.291 1.00 82.19 83 LYS A C 1
ATOM 616 O O . LYS A 1 83 ? -21.358 -8.442 8.434 1.00 82.19 83 LYS A O 1
ATOM 621 N N . GLN A 1 84 ? -21.316 -8.845 6.233 1.00 83.62 84 GLN A N 1
ATOM 622 C CA . GLN A 1 84 ? -21.592 -10.279 6.359 1.00 83.62 84 GLN A CA 1
ATOM 623 C C . GLN A 1 84 ? -20.400 -11.014 6.981 1.00 83.62 84 GLN A C 1
ATOM 625 O O . GLN A 1 84 ? -20.592 -11.854 7.855 1.00 83.62 84 GLN A O 1
ATOM 630 N N . ASP A 1 85 ? -19.183 -10.640 6.578 1.00 82.69 85 ASP A N 1
ATOM 631 C CA . ASP A 1 85 ? -17.941 -11.271 7.041 1.00 82.69 85 ASP A CA 1
ATOM 632 C C . ASP A 1 85 ? -17.287 -10.528 8.218 1.00 82.69 85 ASP A C 1
ATOM 634 O O . ASP A 1 85 ? -16.233 -10.944 8.693 1.00 82.69 85 ASP A O 1
ATOM 638 N N . ASN A 1 86 ? -17.886 -9.420 8.675 1.00 81.88 86 ASN A N 1
ATOM 639 C CA . ASN A 1 86 ? -17.350 -8.529 9.712 1.00 81.88 86 ASN A CA 1
ATOM 640 C C . ASN A 1 86 ? -15.878 -8.124 9.472 1.00 81.88 86 ASN A C 1
ATOM 642 O O . ASN A 1 86 ? -15.064 -8.112 10.394 1.00 81.88 86 ASN A O 1
ATOM 646 N N . LEU A 1 87 ? -15.526 -7.808 8.220 1.00 84.62 87 LEU A N 1
ATOM 647 C CA . LEU A 1 87 ? -14.150 -7.539 7.789 1.00 84.62 87 LEU A CA 1
ATOM 648 C C . LEU A 1 87 ? -14.059 -6.241 6.984 1.00 84.62 87 LEU A C 1
ATOM 650 O O . LEU A 1 87 ? -14.934 -5.929 6.172 1.00 84.62 87 LEU A O 1
ATOM 654 N N . CYS A 1 88 ? -12.928 -5.547 7.126 1.00 82.50 88 CYS A N 1
ATOM 655 C CA . CYS A 1 88 ? -12.515 -4.500 6.200 1.00 82.50 88 CYS A CA 1
ATOM 656 C C . CYS A 1 88 ? -11.170 -4.827 5.567 1.00 82.50 88 CYS A C 1
ATOM 658 O O . CYS A 1 88 ? -10.228 -5.241 6.241 1.00 82.50 88 CYS A O 1
ATOM 660 N N . VAL A 1 89 ? -11.084 -4.605 4.260 1.00 86.44 89 VAL A N 1
ATOM 661 C CA . VAL A 1 89 ? -9.866 -4.791 3.478 1.00 86.44 89 VAL A CA 1
ATOM 662 C C . VAL A 1 89 ? -9.394 -3.433 2.992 1.00 86.44 89 VAL A C 1
ATOM 664 O O . VAL A 1 89 ? -10.135 -2.707 2.331 1.00 86.44 89 VAL A O 1
ATOM 667 N N . TYR A 1 90 ? -8.143 -3.118 3.306 1.00 84.00 90 TYR A N 1
ATOM 668 C CA . TYR A 1 90 ? -7.480 -1.875 2.939 1.00 84.00 90 TYR A CA 1
ATOM 669 C C . TYR A 1 90 ? -6.419 -2.158 1.881 1.00 84.00 90 TYR A C 1
ATOM 671 O O . TYR A 1 90 ? -5.511 -2.961 2.098 1.00 84.00 90 TYR A O 1
ATOM 679 N N . SER A 1 91 ? -6.556 -1.527 0.718 1.00 87.88 91 SER A N 1
ATOM 680 C CA . SER A 1 91 ? -5.683 -1.742 -0.436 1.00 87.88 91 SER A CA 1
ATOM 681 C C . SER A 1 91 ? -4.962 -0.458 -0.800 1.00 87.88 91 SER A C 1
ATOM 683 O O . SER A 1 91 ? -5.602 0.561 -1.023 1.00 87.88 91 SER A O 1
ATOM 685 N N . PHE A 1 92 ? -3.640 -0.510 -0.905 1.00 89.00 92 PHE A N 1
ATOM 686 C CA . PHE A 1 92 ? -2.821 0.639 -1.285 1.00 89.00 92 PHE A CA 1
ATOM 687 C C . PHE A 1 92 ? -2.508 0.631 -2.780 1.00 89.00 92 PHE A C 1
ATOM 689 O O . PHE A 1 92 ? -2.482 -0.426 -3.414 1.00 89.00 92 PHE A O 1
ATOM 696 N N . THR A 1 93 ? -2.188 1.800 -3.335 1.00 90.81 93 THR A N 1
ATOM 697 C CA . THR A 1 93 ? -1.616 1.874 -4.689 1.00 90.81 93 THR A CA 1
ATOM 698 C C . THR A 1 93 ? -0.308 1.077 -4.775 1.00 90.81 93 THR A C 1
ATOM 700 O O . THR A 1 93 ? 0.514 1.082 -3.861 1.00 90.81 93 THR A O 1
ATOM 703 N N . ALA A 1 94 ? -0.081 0.391 -5.894 1.00 92.19 94 ALA A N 1
ATOM 704 C CA . ALA A 1 94 ? 1.102 -0.445 -6.062 1.00 92.19 94 ALA A CA 1
ATOM 705 C C . ALA A 1 94 ? 2.407 0.374 -6.049 1.00 92.19 94 ALA A C 1
ATOM 707 O O . ALA A 1 94 ? 2.592 1.300 -6.838 1.00 92.19 94 ALA A O 1
ATOM 708 N N . LEU A 1 95 ? 3.348 -0.017 -5.188 1.00 94.56 95 LEU A N 1
ATOM 709 C CA . LEU A 1 95 ? 4.724 0.482 -5.203 1.00 94.56 95 LEU A CA 1
ATOM 710 C C . LEU A 1 95 ? 5.535 -0.229 -6.293 1.00 94.56 95 LEU A C 1
ATOM 712 O O . LEU A 1 95 ? 5.205 -1.344 -6.693 1.00 94.56 95 LEU A O 1
ATOM 716 N N . SER A 1 96 ? 6.615 0.390 -6.773 1.00 94.56 96 SER A N 1
ATOM 717 C CA . SER A 1 96 ? 7.395 -0.190 -7.875 1.00 94.56 96 SER A CA 1
ATOM 718 C C . SER A 1 96 ? 8.896 0.030 -7.759 1.00 94.56 96 SER A C 1
ATOM 720 O O . SER A 1 96 ? 9.368 1.110 -7.399 1.00 94.56 96 SER A O 1
ATOM 722 N N . PHE A 1 97 ? 9.652 -0.994 -8.153 1.00 94.81 97 PHE A N 1
ATOM 723 C CA . PHE A 1 97 ? 11.053 -0.873 -8.536 1.00 94.81 97 PHE A CA 1
ATOM 724 C C . PHE A 1 97 ? 11.177 -0.902 -10.058 1.00 94.81 97 PHE A C 1
ATOM 726 O O . PHE A 1 97 ? 10.317 -1.417 -10.770 1.00 94.81 97 PHE A O 1
ATOM 733 N N . ARG A 1 98 ? 12.264 -0.326 -10.555 1.00 92.25 98 ARG A N 1
ATOM 734 C CA . ARG A 1 98 ? 12.651 -0.331 -11.958 1.00 92.25 98 ARG A CA 1
ATOM 735 C C . ARG A 1 98 ? 14.100 -0.797 -12.091 1.00 92.25 98 ARG A C 1
ATOM 737 O O . ARG A 1 98 ? 14.884 -0.659 -11.143 1.00 92.25 98 ARG A O 1
ATOM 744 N N . PRO A 1 99 ? 14.480 -1.324 -13.260 1.00 92.31 99 PRO A N 1
ATOM 745 C CA . PRO A 1 99 ? 15.861 -1.672 -13.524 1.00 92.31 99 PRO A CA 1
ATOM 746 C C . PRO A 1 99 ? 16.744 -0.433 -13.675 1.00 92.31 99 PRO A C 1
ATOM 748 O O . PRO A 1 99 ? 16.282 0.645 -14.057 1.00 92.31 99 PRO A O 1
ATOM 751 N N . HIS A 1 100 ? 18.041 -0.594 -13.406 1.00 89.81 100 HIS A N 1
ATOM 752 C CA . HIS A 1 100 ? 19.016 0.495 -13.547 1.00 89.81 100 HIS A CA 1
ATOM 753 C C . HIS A 1 100 ? 19.231 0.908 -15.012 1.00 89.81 100 HIS A C 1
ATOM 755 O O . HIS A 1 100 ? 19.575 2.053 -15.307 1.00 89.81 100 HIS A O 1
ATOM 761 N N . LYS A 1 101 ? 19.043 -0.026 -15.948 1.00 87.81 101 LYS A N 1
ATOM 762 C CA . LYS A 1 101 ? 19.153 0.218 -17.387 1.00 87.81 101 LYS A CA 1
ATOM 763 C C . LYS A 1 101 ? 17.801 -0.022 -18.044 1.00 87.81 101 LYS A C 1
ATOM 765 O O . LYS A 1 101 ? 17.165 -1.046 -17.811 1.00 87.81 101 LYS A O 1
ATOM 770 N N . LYS A 1 102 ? 17.380 0.915 -18.894 1.00 83.69 102 LYS A N 1
ATOM 771 C CA . LYS A 1 102 ? 16.212 0.728 -19.756 1.00 83.69 102 LYS A CA 1
ATOM 772 C C . LYS A 1 102 ? 16.595 -0.225 -20.883 1.00 83.69 102 LYS A C 1
ATOM 774 O O . LYS A 1 102 ? 17.528 0.059 -21.631 1.00 83.69 102 LYS A O 1
ATOM 779 N N . ASN A 1 103 ? 15.866 -1.324 -21.022 1.00 83.56 103 ASN A N 1
ATOM 780 C CA . ASN A 1 103 ? 16.037 -2.213 -22.159 1.00 83.56 103 ASN A CA 1
ATOM 781 C C . ASN A 1 103 ? 15.227 -1.672 -23.350 1.00 83.56 103 ASN A C 1
ATOM 783 O O . ASN A 1 103 ? 14.002 -1.627 -23.295 1.00 83.56 103 ASN A O 1
ATOM 787 N N . SER A 1 104 ? 15.907 -1.225 -24.407 1.00 80.12 104 SER A N 1
ATOM 788 C CA . SER A 1 104 ? 15.290 -0.615 -25.593 1.00 80.12 104 SER A CA 1
ATOM 789 C C . SER A 1 104 ? 14.558 -1.601 -26.505 1.00 80.12 104 SER A C 1
ATOM 791 O O . SER A 1 104 ? 13.800 -1.155 -27.363 1.00 80.12 104 SER A O 1
ATOM 793 N N . THR A 1 105 ? 14.768 -2.912 -26.346 1.00 82.44 105 THR A N 1
ATOM 794 C CA . THR A 1 105 ? 14.006 -3.929 -27.087 1.00 82.44 105 THR A CA 1
ATOM 795 C C . THR A 1 105 ? 12.688 -4.276 -26.400 1.00 82.44 105 THR A C 1
ATOM 797 O O . THR A 1 105 ? 11.724 -4.594 -27.087 1.00 82.44 105 THR A O 1
ATOM 800 N N . LEU A 1 106 ? 12.619 -4.175 -25.065 1.00 79.69 106 LEU A N 1
ATOM 801 C CA . LEU A 1 106 ? 11.399 -4.417 -24.278 1.00 79.69 106 LEU A CA 1
ATOM 802 C C . LEU A 1 106 ? 10.565 -3.150 -24.082 1.00 79.69 106 LEU A C 1
ATOM 804 O O . LEU A 1 106 ? 9.341 -3.172 -24.160 1.00 79.69 106 LEU A O 1
ATOM 808 N N . CYS A 1 107 ? 11.223 -2.029 -23.802 1.00 78.00 107 CYS A N 1
ATOM 809 C CA . CYS A 1 107 ? 10.560 -0.744 -23.699 1.00 78.00 107 CYS A CA 1
ATOM 810 C C . CYS A 1 107 ? 10.553 -0.098 -25.079 1.00 78.00 107 CYS A C 1
ATOM 812 O O . CYS A 1 107 ? 11.624 0.180 -25.616 1.00 78.00 107 CYS A O 1
ATOM 814 N N . GLY A 1 108 ? 9.361 0.193 -25.609 1.00 75.12 108 GLY A N 1
ATOM 815 C CA . GLY A 1 108 ? 9.197 0.852 -26.903 1.00 75.12 108 GLY A CA 1
ATOM 816 C C . GLY A 1 108 ? 10.166 2.022 -27.092 1.00 75.12 108 GLY A C 1
ATOM 817 O O . GLY A 1 108 ? 10.465 2.773 -26.149 1.00 75.12 108 GLY A O 1
ATOM 818 N N . LYS A 1 109 ? 10.688 2.143 -28.316 1.00 70.88 109 LYS A N 1
ATOM 819 C CA . LYS A 1 109 ? 11.593 3.214 -28.730 1.00 70.88 109 LYS A CA 1
ATOM 820 C C . LYS A 1 109 ? 10.840 4.532 -28.583 1.00 70.88 109 LYS A C 1
ATOM 822 O O . LYS A 1 109 ? 10.075 4.913 -29.457 1.00 70.88 109 LYS A O 1
ATOM 827 N N . GLY A 1 110 ? 10.995 5.173 -27.428 1.00 58.84 110 GLY A N 1
ATOM 828 C CA . GLY A 1 110 ? 10.374 6.459 -27.169 1.00 58.84 110 GLY A CA 1
ATOM 829 C C . GLY A 1 110 ? 10.902 7.432 -28.207 1.00 58.84 110 GLY A C 1
ATOM 830 O O . GLY A 1 110 ? 12.097 7.728 -28.204 1.00 58.84 110 GLY A O 1
ATOM 831 N N . SER A 1 111 ? 10.032 7.916 -29.091 1.00 45.56 111 SER A N 1
ATOM 832 C CA . SER A 1 111 ? 10.230 9.253 -29.615 1.00 45.56 111 SER A CA 1
ATOM 833 C C . SER A 1 111 ? 10.366 10.143 -28.383 1.00 45.56 111 SER A C 1
ATOM 835 O O . SER A 1 111 ? 9.506 10.165 -27.502 1.00 45.56 111 SER A 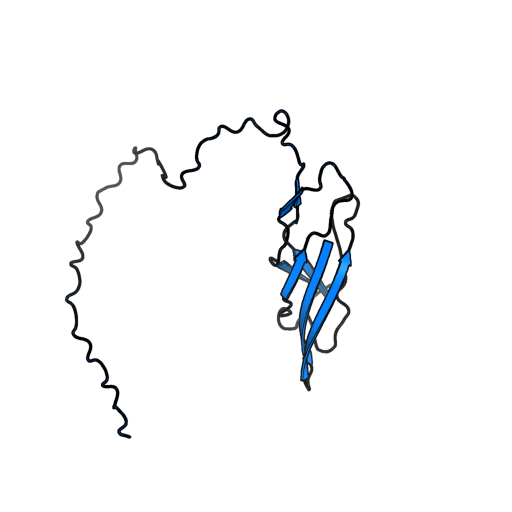O 1
ATOM 837 N N . SER A 1 112 ? 11.501 10.818 -28.257 1.00 52.44 112 SER A N 1
ATOM 838 C CA . SER A 1 112 ? 11.622 11.980 -27.392 1.00 52.44 112 SER A CA 1
ATOM 839 C C . SER A 1 112 ? 10.762 13.085 -28.003 1.00 52.44 112 SER A C 1
ATOM 841 O O . SER A 1 112 ? 11.280 14.042 -28.570 1.00 52.44 112 SER A O 1
ATOM 843 N N . GLU A 1 113 ? 9.446 12.901 -27.982 1.00 44.41 113 GLU A N 1
ATOM 844 C CA . GLU A 1 113 ? 8.506 13.968 -28.252 1.00 44.41 113 GLU A CA 1
ATOM 845 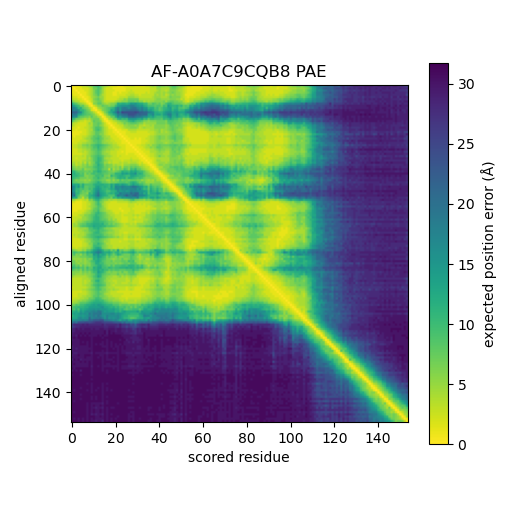C C . GLU A 1 113 ? 8.292 14.676 -26.914 1.00 44.41 113 GLU A C 1
ATOM 847 O O . GLU A 1 113 ? 7.890 14.031 -25.938 1.00 44.41 113 GLU A O 1
ATOM 852 N N . PRO A 1 114 ? 8.632 15.968 -26.797 1.00 42.06 114 PRO A N 1
ATOM 853 C CA . PRO A 1 114 ? 8.265 16.720 -25.616 1.00 42.06 114 PRO A CA 1
ATOM 854 C C . PRO A 1 114 ? 6.742 16.667 -25.513 1.00 42.06 114 PRO A C 1
ATOM 856 O O . PRO A 1 114 ? 6.038 17.224 -26.352 1.00 42.06 114 PRO A O 1
ATOM 859 N N . SER A 1 115 ? 6.236 15.986 -24.483 1.00 47.44 115 SER A N 1
ATOM 860 C CA . SER A 1 115 ? 4.834 16.063 -24.085 1.00 47.44 115 SER A CA 1
ATOM 861 C C . SER A 1 115 ? 4.579 17.482 -23.575 1.00 47.44 115 SER A C 1
ATOM 863 O O . SER A 1 115 ? 4.623 17.773 -22.380 1.00 47.44 115 SER A O 1
ATOM 865 N N . SER A 1 116 ? 4.416 18.408 -24.519 1.00 45.00 116 SER A N 1
ATOM 866 C CA . SER A 1 116 ? 3.836 19.712 -24.272 1.00 45.00 116 SER A CA 1
ATOM 867 C C . SER A 1 116 ? 2.351 19.458 -24.086 1.00 45.00 116 SER A C 1
ATOM 869 O O . SER A 1 116 ? 1.602 19.251 -25.040 1.00 45.00 116 SER A O 1
ATOM 871 N N . SER A 1 117 ? 1.952 19.380 -22.821 1.00 52.12 117 SER A N 1
ATOM 872 C CA . SER A 1 117 ? 0.562 19.300 -22.396 1.00 52.12 117 SER A CA 1
ATOM 873 C C . SER A 1 117 ? -0.155 20.592 -22.791 1.00 52.12 117 SER A C 1
ATOM 875 O O . SER A 1 117 ? -0.251 21.536 -22.014 1.00 52.12 117 SER A O 1
ATOM 877 N N . SER A 1 118 ? -0.541 20.681 -24.061 1.00 59.28 118 SER A N 1
ATOM 878 C CA . SER A 1 118 ? -1.472 21.633 -24.663 1.00 59.28 118 SER A CA 1
ATOM 879 C C . SER A 1 118 ? -1.420 21.398 -26.165 1.00 59.28 118 SER A C 1
ATOM 881 O O . SER A 1 118 ? -0.454 21.805 -26.793 1.00 59.28 118 SER A O 1
ATOM 883 N N . LYS A 1 119 ? -2.420 20.725 -26.740 1.00 46.50 119 LYS A N 1
ATOM 884 C CA . LYS A 1 119 ? -3.460 21.293 -27.623 1.00 46.50 119 LYS A CA 1
ATOM 885 C C . LYS A 1 119 ? -4.348 20.129 -28.059 1.00 46.50 119 LYS A C 1
ATOM 887 O O . LYS A 1 119 ? -3.943 19.280 -28.845 1.00 46.50 119 LYS A O 1
ATOM 892 N N . PHE A 1 120 ? -5.577 20.116 -27.556 1.00 50.91 120 PHE A N 1
ATOM 893 C CA . PHE A 1 120 ? -6.682 19.415 -28.196 1.00 50.91 120 PHE A CA 1
ATOM 894 C C . PHE A 1 120 ? -6.828 19.967 -29.622 1.00 50.91 120 PHE A C 1
ATOM 896 O O . PHE A 1 120 ? -7.469 20.994 -29.833 1.00 50.91 120 PHE A O 1
ATOM 903 N N . LEU A 1 121 ? -6.197 19.328 -30.606 1.00 54.62 121 LEU A N 1
ATOM 904 C CA . LEU A 1 121 ? -6.480 19.572 -32.016 1.00 54.62 121 LEU A CA 1
ATOM 905 C C . LEU A 1 121 ? -7.637 18.661 -32.418 1.00 54.62 121 LEU A C 1
ATOM 907 O O . LEU A 1 121 ? -7.454 17.625 -33.050 1.00 54.62 121 LEU A O 1
ATOM 911 N N . LEU A 1 122 ? -8.845 19.046 -32.007 1.00 52.91 122 LEU A N 1
ATOM 912 C CA . LEU A 1 122 ? -10.057 18.501 -32.608 1.00 52.91 122 LEU A CA 1
ATOM 913 C C . LEU A 1 122 ? -10.054 18.875 -34.105 1.00 52.91 122 LEU A C 1
ATOM 915 O O . LEU A 1 122 ? -9.820 20.048 -34.426 1.00 52.91 122 LEU A O 1
ATOM 919 N N . PRO A 1 123 ? -10.292 17.926 -35.031 1.00 44.31 123 PRO A N 1
ATOM 920 C CA . PRO A 1 123 ? -10.422 18.238 -36.447 1.00 44.31 123 PRO A CA 1
ATOM 921 C C . PRO A 1 123 ? -11.582 19.219 -36.638 1.00 44.31 123 PRO A C 1
ATOM 923 O O . PRO A 1 123 ? -12.711 19.000 -36.203 1.00 44.31 123 PRO A O 1
ATOM 926 N N . ARG A 1 124 ? -11.255 20.358 -37.246 1.00 54.09 124 ARG A N 1
ATOM 927 C CA . ARG A 1 124 ? -12.054 21.588 -37.315 1.00 54.09 124 ARG A CA 1
ATOM 928 C C . ARG A 1 124 ? -13.185 2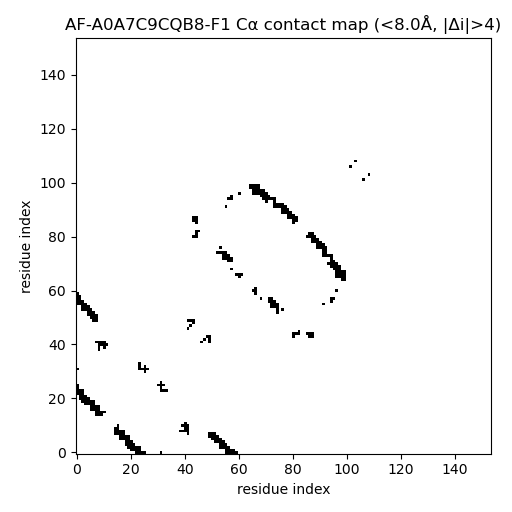1.511 -38.354 1.00 54.09 124 ARG A C 1
ATOM 930 O O . ARG A 1 124 ? -13.379 22.450 -39.116 1.00 54.09 124 ARG A O 1
ATOM 937 N N . SER A 1 125 ? -13.909 20.397 -38.414 1.00 53.62 125 SER A N 1
ATOM 938 C CA . SER A 1 125 ? -14.908 20.106 -39.454 1.00 53.62 125 SER A CA 1
ATOM 939 C C . SER A 1 125 ? -16.302 19.791 -38.894 1.00 53.62 125 SER A C 1
ATOM 941 O O . SER A 1 125 ? -17.011 18.946 -39.428 1.00 53.62 125 SER A O 1
ATOM 943 N N . PHE A 1 126 ? -16.730 20.499 -37.843 1.00 53.09 126 PHE A N 1
ATOM 944 C CA . PHE A 1 126 ? -18.132 20.493 -37.401 1.00 53.09 126 PHE A CA 1
ATOM 945 C C . PHE A 1 126 ? -18.731 21.909 -37.481 1.00 53.09 126 PHE A C 1
ATOM 947 O O . PHE A 1 126 ? -18.232 22.810 -36.803 1.00 53.09 126 PHE A O 1
ATOM 954 N N . PRO A 1 127 ? -19.780 22.138 -38.299 1.00 50.94 127 PRO A N 1
ATOM 955 C CA . PRO A 1 127 ? -20.394 23.446 -38.473 1.00 50.94 127 PRO A CA 1
ATOM 956 C C . PRO A 1 127 ? -21.417 23.650 -37.356 1.00 50.94 127 PRO A C 1
ATOM 958 O O . PRO A 1 127 ? -22.590 23.312 -37.494 1.00 50.94 127 PRO A O 1
ATOM 961 N N . TRP A 1 128 ? -20.970 24.147 -36.207 1.00 49.44 128 TRP A N 1
ATOM 962 C CA . TRP A 1 128 ? -21.899 24.605 -35.177 1.00 49.44 128 TRP A CA 1
ATOM 963 C C . TRP A 1 128 ? -22.365 26.027 -35.519 1.00 49.44 128 TRP A C 1
ATOM 965 O O . TRP A 1 128 ? -21.539 26.849 -35.925 1.00 49.44 128 TRP A O 1
ATOM 975 N N . PRO A 1 129 ? -23.668 26.336 -35.390 1.00 46.16 129 PRO A N 1
ATOM 976 C CA . PRO A 1 129 ? -24.173 27.681 -35.628 1.00 46.16 129 PRO A CA 1
ATOM 977 C C . PRO A 1 129 ? -23.605 28.649 -34.574 1.00 46.16 129 PRO A C 1
ATOM 979 O O . PRO A 1 129 ? -23.309 28.233 -33.450 1.00 46.16 129 PRO A O 1
ATOM 982 N N . PRO A 1 130 ? -23.425 29.937 -34.914 1.00 52.12 130 PRO A N 1
ATOM 983 C CA . PRO A 1 130 ? -22.798 30.897 -34.019 1.00 52.12 130 PRO A CA 1
ATOM 984 C C . PRO A 1 130 ? -23.713 31.150 -32.817 1.00 52.12 130 PRO A C 1
ATOM 986 O O . PRO A 1 130 ? -24.808 31.693 -32.954 1.00 52.12 130 PRO A O 1
ATOM 989 N N . LEU A 1 131 ? -23.259 30.755 -31.629 1.00 60.47 131 LEU A N 1
ATOM 990 C CA . LEU A 1 131 ? -23.884 31.164 -30.375 1.00 60.47 131 LEU A CA 1
ATOM 991 C C . LEU A 1 131 ? -23.573 32.653 -30.133 1.00 60.47 131 LEU A C 1
ATOM 993 O O . LEU A 1 131 ? -22.411 33.054 -30.256 1.00 60.47 131 LEU A O 1
ATOM 997 N N . PRO A 1 132 ? -24.570 33.489 -29.791 1.00 44.66 132 PRO A N 1
ATOM 998 C CA . PRO A 1 132 ? -24.344 34.894 -29.498 1.00 44.66 132 PRO A CA 1
ATOM 999 C C . PRO A 1 132 ? -23.706 35.006 -28.110 1.00 44.66 132 PRO A C 1
ATOM 1001 O O . PRO A 1 132 ? -24.358 34.786 -27.093 1.00 44.66 132 PRO A O 1
ATOM 1004 N N . PHE A 1 133 ? -22.416 35.333 -28.058 1.00 51.81 133 PHE A N 1
ATOM 1005 C CA . PHE A 1 133 ? -21.764 35.724 -26.812 1.00 51.81 133 PHE A CA 1
ATOM 1006 C C . PHE A 1 133 ? -22.264 37.118 -26.402 1.00 51.81 133 PHE A C 1
ATOM 1008 O O . PHE A 1 133 ? -22.085 38.064 -27.174 1.00 51.81 133 PHE A O 1
ATOM 1015 N N . PRO A 1 134 ? -22.842 37.309 -25.203 1.00 46.47 134 PRO A N 1
ATOM 1016 C CA . PRO A 1 134 ? -22.948 38.640 -24.641 1.00 46.47 134 PRO A CA 1
ATOM 1017 C C . PRO A 1 134 ? -21.558 39.040 -24.138 1.00 46.47 134 PRO A C 1
ATOM 1019 O O . PRO A 1 134 ? -20.983 38.395 -23.262 1.00 46.47 134 PRO A O 1
ATOM 1022 N N . PHE A 1 135 ? -21.004 40.105 -24.711 1.00 49.28 135 PHE A N 1
ATOM 1023 C CA . PHE A 1 135 ? -19.838 40.786 -24.163 1.00 49.28 135 PHE A CA 1
ATOM 1024 C C . PHE A 1 135 ? -20.166 41.242 -22.736 1.00 49.28 135 PHE A C 1
ATOM 1026 O O . PHE A 1 135 ? -20.914 42.197 -22.537 1.00 49.28 135 PHE A O 1
ATOM 1033 N N . SER A 1 136 ? -19.628 40.554 -21.730 1.00 40.25 136 SER A N 1
ATOM 1034 C CA . SER A 1 136 ? -19.629 41.050 -20.358 1.00 40.25 136 SER A CA 1
ATOM 1035 C C . SER A 1 136 ? -18.508 42.076 -20.225 1.00 40.25 136 SER A C 1
ATOM 1037 O O . SER A 1 136 ? -17.327 41.745 -20.151 1.00 40.25 136 SER A O 1
ATOM 1039 N N . THR A 1 137 ? -18.910 43.340 -20.246 1.00 56.66 137 THR A N 1
ATOM 1040 C CA . THR A 1 137 ? -18.155 44.486 -19.737 1.00 56.66 137 THR A CA 1
ATOM 1041 C C . THR A 1 137 ? -17.487 44.166 -18.391 1.00 56.66 137 THR A C 1
ATOM 1043 O O . THR A 1 137 ? -18.120 43.516 -17.555 1.00 56.66 137 THR A O 1
ATOM 1046 N N . PRO A 1 138 ? -16.254 44.638 -18.128 1.00 50.22 138 PRO A N 1
ATOM 1047 C CA . PRO A 1 138 ? -15.659 44.516 -16.802 1.00 50.22 138 PRO A CA 1
ATOM 1048 C C . PRO A 1 138 ? -16.492 45.306 -15.773 1.00 50.22 138 PRO A C 1
ATOM 1050 O O . PRO A 1 138 ? -16.980 46.394 -16.095 1.00 50.22 138 PRO A O 1
ATOM 1053 N N . PRO A 1 139 ? -16.685 44.786 -14.548 1.00 54.75 139 PRO A N 1
ATOM 1054 C CA . PRO A 1 139 ? -17.432 45.495 -13.518 1.00 54.75 139 PRO A CA 1
ATOM 1055 C C . PRO A 1 139 ? -16.654 46.735 -13.037 1.00 54.75 139 PRO A C 1
ATOM 1057 O O . PRO A 1 139 ? -15.423 46.692 -12.956 1.00 54.75 139 PRO A O 1
ATOM 1060 N N . PRO A 1 140 ? -17.339 47.841 -12.695 1.00 47.94 140 PRO A N 1
ATOM 1061 C CA . PRO A 1 140 ? -16.696 49.010 -12.111 1.00 47.94 140 PRO A CA 1
ATOM 1062 C C . PRO A 1 140 ? -16.140 48.682 -10.718 1.00 47.94 140 PRO A C 1
ATOM 1064 O O . PRO A 1 140 ? -16.788 48.026 -9.903 1.00 47.94 140 PRO A O 1
ATOM 1067 N N . SER A 1 141 ? -14.927 49.158 -10.448 1.00 57.75 141 SER A N 1
ATOM 1068 C CA . SER A 1 141 ? -14.251 49.064 -9.154 1.00 57.75 141 SER A CA 1
ATOM 1069 C C . SER A 1 141 ? -15.061 49.757 -8.055 1.00 57.75 141 SER A C 1
ATOM 1071 O O . SER A 1 141 ? -15.224 50.978 -8.079 1.00 57.75 141 SER A O 1
ATOM 1073 N N . SER A 1 142 ? -15.541 48.993 -7.074 1.00 53.50 142 SER A N 1
ATOM 1074 C CA . SER A 1 142 ? -16.120 49.525 -5.838 1.00 53.50 142 SER A CA 1
ATOM 1075 C C . SER A 1 142 ? -15.015 50.017 -4.889 1.00 53.50 142 SER A C 1
ATOM 1077 O O . SER A 1 142 ? -14.029 49.297 -4.703 1.00 53.50 142 SER A O 1
ATOM 1079 N N . PRO A 1 143 ? -15.164 51.176 -4.225 1.00 49.66 143 PRO A N 1
ATOM 1080 C CA . PRO A 1 143 ? -14.243 51.596 -3.177 1.00 49.66 143 PRO A CA 1
ATOM 1081 C C . PRO A 1 143 ? -14.511 50.778 -1.905 1.00 49.66 143 PRO A C 1
ATOM 1083 O O . PRO A 1 143 ? -15.558 50.913 -1.274 1.00 49.66 143 PRO A O 1
ATOM 1086 N N . PHE A 1 144 ? -13.573 49.908 -1.531 1.00 52.62 144 PHE A N 1
ATOM 1087 C CA . PHE A 1 144 ? -13.583 49.251 -0.223 1.00 52.62 144 PHE A CA 1
ATOM 1088 C C . PHE A 1 144 ? -13.129 50.248 0.859 1.00 52.62 144 PHE A C 1
ATOM 1090 O O . PHE A 1 144 ? -12.054 50.835 0.715 1.00 52.62 144 PHE A O 1
ATOM 1097 N N . PRO A 1 145 ? -13.887 50.436 1.955 1.00 51.16 145 PRO A N 1
ATOM 1098 C CA . PRO A 1 145 ? -13.398 51.158 3.119 1.00 51.16 145 PRO A CA 1
ATOM 1099 C C . PRO A 1 145 ? -12.439 50.250 3.899 1.00 51.16 145 PRO A C 1
ATOM 1101 O O . PRO A 1 145 ? -12.828 49.199 4.410 1.00 51.16 145 PRO A O 1
ATOM 1104 N N . PHE A 1 146 ? -11.170 50.646 3.975 1.00 55.22 146 PHE A N 1
ATOM 1105 C CA . PHE A 1 146 ? -10.195 50.024 4.868 1.00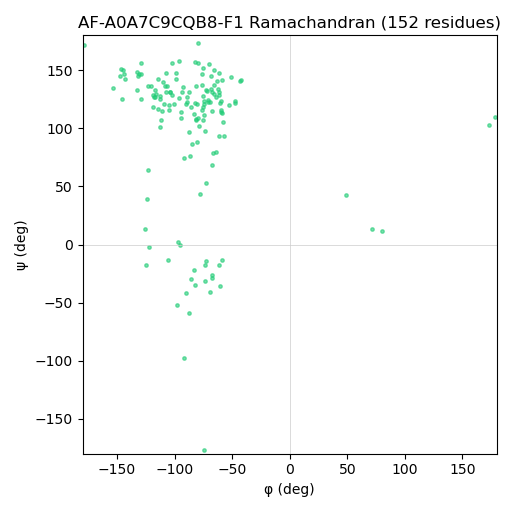 55.22 146 PHE A CA 1
ATOM 1106 C C . PHE A 1 146 ? -10.592 50.295 6.331 1.00 55.22 146 PHE A C 1
ATOM 1108 O O . PHE A 1 146 ? -10.803 51.457 6.686 1.00 55.22 146 PHE A O 1
ATOM 1115 N N . PRO A 1 147 ? -10.667 49.281 7.209 1.00 45.75 147 PRO A N 1
ATOM 1116 C CA . PRO A 1 147 ? -10.766 49.522 8.640 1.00 45.75 147 PRO A CA 1
ATOM 1117 C C . PRO A 1 147 ? -9.429 50.062 9.165 1.00 45.75 147 PRO A C 1
ATOM 1119 O O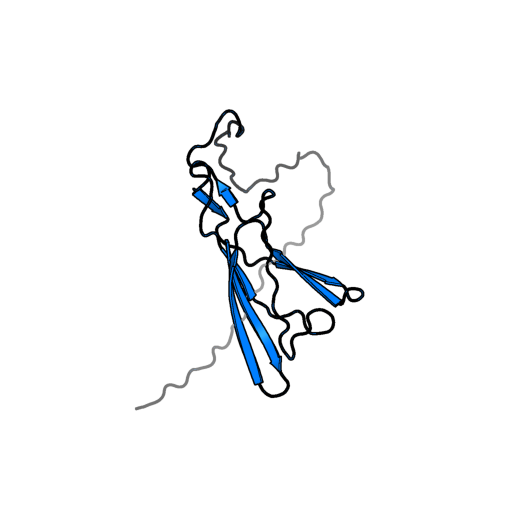 . PRO A 1 147 ? -8.372 49.456 8.982 1.00 45.75 147 PRO A O 1
ATOM 1122 N N . HIS A 1 148 ? -9.486 51.229 9.806 1.00 49.56 148 HIS A N 1
ATOM 1123 C CA . HIS A 1 148 ? -8.353 51.856 10.477 1.00 49.56 148 HIS A CA 1
ATOM 1124 C C . HIS A 1 148 ? -7.820 50.964 11.607 1.00 49.56 148 HIS A C 1
ATOM 1126 O O . HIS A 1 148 ? -8.568 50.543 12.488 1.00 49.56 148 HIS A O 1
ATOM 1132 N N . ILE A 1 149 ? -6.510 50.722 11.593 1.00 55.69 149 ILE A N 1
ATOM 1133 C CA . ILE A 1 149 ? -5.759 50.132 12.703 1.00 55.69 149 ILE A CA 1
ATOM 1134 C C . ILE A 1 149 ? -5.469 51.261 13.707 1.00 55.69 149 ILE A C 1
ATOM 1136 O O . ILE A 1 149 ? -4.819 52.235 13.320 1.00 55.69 149 ILE A O 1
ATOM 1140 N N . PRO A 1 150 ? -5.913 51.183 14.974 1.00 52.69 150 PRO A N 1
ATOM 1141 C CA . PRO A 1 150 ? -5.499 52.145 15.984 1.00 52.69 150 PRO A CA 1
ATOM 1142 C C . PRO A 1 150 ? -4.051 51.872 16.412 1.00 52.69 150 PRO A C 1
ATOM 1144 O O . PRO A 1 150 ? -3.710 50.796 16.900 1.00 52.69 150 PRO A O 1
ATOM 1147 N N . THR A 1 151 ? -3.194 52.872 16.225 1.00 52.12 151 THR A N 1
ATOM 1148 C CA . THR A 1 151 ? -1.843 52.935 16.788 1.00 52.12 151 THR A CA 1
ATOM 1149 C C . THR A 1 151 ? -1.911 53.123 18.304 1.00 52.12 151 THR A C 1
ATOM 1151 O O . THR A 1 151 ? -2.491 54.100 18.778 1.00 52.12 151 THR A O 1
ATOM 1154 N N . SER A 1 152 ? -1.295 52.207 19.053 1.00 42.81 152 SER A N 1
ATOM 1155 C CA . SER A 1 152 ? -1.015 52.358 20.487 1.00 42.81 152 SER A CA 1
ATOM 1156 C C . SER A 1 152 ? 0.036 53.452 20.703 1.00 42.81 152 SER A C 1
ATOM 1158 O O . SER A 1 152 ? 1.062 53.414 20.020 1.00 42.81 152 SER A O 1
ATOM 1160 N N . PRO A 1 153 ? -0.144 54.387 21.649 1.00 55.34 153 PRO A N 1
ATOM 1161 C CA . PRO A 1 153 ? 0.963 55.160 22.177 1.00 55.34 153 PRO A CA 1
ATOM 1162 C C . PRO A 1 153 ? 1.707 54.384 23.272 1.00 55.34 153 PRO A C 1
ATOM 1164 O O . PRO A 1 153 ? 1.173 53.444 23.867 1.00 55.34 153 PRO A O 1
ATOM 1167 N N . SER A 1 154 ? 2.963 54.796 23.435 1.00 44.09 154 SER A N 1
ATOM 1168 C CA . SER A 1 154 ? 3.959 54.370 24.420 1.00 44.09 154 SER A CA 1
ATOM 1169 C C . SER A 1 154 ? 3.587 54.708 25.861 1.00 44.09 154 SER A C 1
ATOM 1171 O O . SER A 1 154 ? 2.761 55.625 26.067 1.00 44.09 154 SER A O 1
#

pLDDT: mean 73.48, std 17.77, range [40.25, 96.19]

Sequence (154 aa):
VHIQCKIKANAPKTAEVITFSVNRTTDDYGVYKFEIPSLDGVDCVDGPPIQSMCQATLIGSSLSECNVPGLRATTD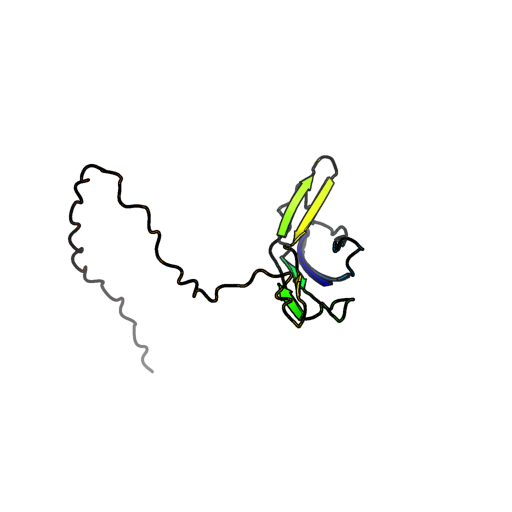EISVKSKQDNLCVYSFTALSFRPHKKNSTLCGKGSSEPSSSSKFLLPRSFPWPPLPFPFSTPPPSSPFPFPHIPTSPS

Foldseek 3Di:
DKKWKFWFAPAVPDRDTDIDIDDFDADPVRDTDDDDDDDPRDQCAPDDNTPIQMKDADDFDPDPQFTAWDAGMWRDWDWDHDPVVSDIDIDTDDTGTGGPDDDPVPDPPDPPDPPPVDDPPDPPPDDDPDDDDDPDDDDDDDDDDDDDDDDDDD

Organism: Opuntia streptacantha (NCBI:txid393608)

Solvent-accessible surface area (backbone atoms only — not comparable to full-atom values): 10370 Å² total; per-residue (Å²): 59,38,38,39,34,38,36,56,26,62,37,101,88,49,82,46,75,46,76,49,75,50,80,45,70,56,50,100,86,68,53,68,84,84,82,81,76,93,48,78,56,56,42,60,60,88,41,69,73,64,68,50,58,44,37,42,32,69,74,78,55,96,42,82,68,39,55,38,76,60,47,48,64,39,63,57,67,50,77,49,68,34,77,92,75,72,39,68,49,79,43,66,60,85,69,39,61,34,51,86,65,86,53,66,88,80,42,76,80,71,74,89,64,82,83,65,93,74,75,92,78,69,81,93,80,73,92,71,80,87,75,85,78,78,84,78,73,83,79,81,86,75,88,78,84,77,83,82,79,84,81,82,82,132

Radius of gyration: 27.61 Å; Cα contacts (8 Å, |Δi|>4): 188; chains: 1; bounding box: 44×70×67 Å

Nearest PDB structures (foldseek):
  3lzo-assembly1_A  TM=4.817E-01  e=9.614E+00  Campylobacter jejuni subsp. jejuni 81-176

Secondary structure (DSSP, 8-state):
-EEEEEEEEE-SS-EEEEEEEEE----TTS-----PPP-TT--SSSSSPP--EEEEE----S-GGG-EESS-EE--EEEEEETTTTEEEEEEPPP-EE-SS--TTTS----------------S-------------PPP-----PPPPPPPP-